Protein AF-A0A2X2C983-F1 (afdb_monomer)

Foldseek 3Di:
DVVVVVVVVVVVVVVVVVVVVVVCVLVPPDDPCPRPVNVVVVVVVVVVVVVVVVVDDDDPADADFPDAPDDPPDDDDPPDDGTDGDHPPWDWDWDWDAPVVCVPDDFFDWDFDADPPPPDGDGFGWTFHDWDDDDRTTTGTITGDDPDD

InterPro domains:
  IPR050739 Membrane Fusion Protein [PTHR30386] (8-123)
  IPR058633 Multidrug export protein EmrA/FarA, alpha-helical hairpin domain [PF25885] (6-55)

Nearest PDB structures (foldseek):
  3lnn-assembly1_A  TM=4.816E-01  e=7.772E-03  Cupriavidus metallidurans CH34
  4l8j-assembly1_A-2  TM=5.580E-01  e=1.087E+00  Bacteroides eggerthii DSM 20697
  4iur-assembly1_B  TM=5.983E-01  e=8.565E+00  Arabidopsis thaliana
  4lqq-assembly1_A  TM=1.801E-01  e=7.558E+00  Saccharomyces cerevisiae S288C

Structure (mmCIF, N/CA/C/O backbone):
data_AF-A0A2X2C983-F1
#
_entry.id   AF-A0A2X2C983-F1
#
loop_
_atom_site.group_PDB
_atom_site.id
_atom_site.type_symbol
_atom_site.label_atom_id
_atom_site.label_alt_id
_atom_site.label_comp_id
_atom_site.label_asym_id
_atom_site.label_entity_id
_atom_site.label_seq_id
_atom_site.pdbx_PDB_ins_code
_atom_site.Cartn_x
_atom_site.Cartn_y
_atom_site.Cartn_z
_atom_site.occupancy
_atom_site.B_iso_or_equiv
_atom_site.auth_seq_id
_atom_site.auth_comp_id
_atom_site.auth_asym_id
_atom_site.auth_atom_id
_atom_site.pdbx_PDB_model_num
ATOM 1 N N . MET A 1 1 ? -3.124 10.513 66.458 1.00 56.69 1 MET A N 1
ATOM 2 C CA . MET A 1 1 ? -2.983 9.960 65.084 1.00 56.69 1 MET A CA 1
ATOM 3 C C . MET A 1 1 ? -4.341 9.672 64.416 1.00 56.69 1 MET A C 1
ATOM 5 O O . MET A 1 1 ? -4.458 9.904 63.221 1.00 56.69 1 MET A O 1
ATOM 9 N N . GLN A 1 2 ? -5.378 9.251 65.160 1.00 57.56 2 GLN A N 1
ATOM 10 C CA . GLN A 1 2 ? -6.718 8.916 64.631 1.00 57.56 2 GLN A CA 1
ATOM 11 C C . GLN A 1 2 ? -7.537 10.109 64.082 1.00 57.56 2 GLN A C 1
ATOM 13 O O . GLN A 1 2 ? -8.299 9.946 63.136 1.00 57.56 2 GLN A O 1
ATOM 18 N N . GLU A 1 3 ? -7.333 11.327 64.587 1.00 64.19 3 GLU A N 1
ATOM 19 C CA . GLU A 1 3 ? -8.127 12.506 64.193 1.00 64.19 3 GLU A CA 1
ATOM 20 C C . GLU A 1 3 ? -7.872 12.982 62.748 1.00 64.19 3 GLU A C 1
ATOM 22 O O . GLU A 1 3 ? -8.771 13.488 62.086 1.00 64.19 3 GLU A O 1
ATOM 27 N N . LYS A 1 4 ? -6.673 12.729 62.196 1.00 72.62 4 LYS A N 1
ATOM 28 C CA . LYS A 1 4 ? -6.345 13.040 60.789 1.00 72.62 4 LYS A CA 1
ATOM 29 C C . LYS A 1 4 ? -6.915 12.028 59.785 1.00 72.62 4 LYS A C 1
ATOM 31 O O . LYS A 1 4 ? -6.928 12.312 58.589 1.00 72.62 4 LYS A O 1
ATOM 36 N N . LEU A 1 5 ? -7.370 10.856 60.236 1.00 82.38 5 LEU A N 1
ATOM 37 C CA . LEU A 1 5 ? -7.902 9.796 59.365 1.00 82.38 5 LEU A CA 1
ATOM 38 C C . LEU A 1 5 ? -9.364 10.041 58.981 1.00 82.38 5 LEU A C 1
ATOM 40 O O . LEU A 1 5 ? -9.749 9.793 57.843 1.00 82.38 5 LEU A O 1
ATOM 44 N N . LEU A 1 6 ? -10.157 10.589 59.900 1.00 84.00 6 LEU A N 1
ATOM 45 C CA . LEU A 1 6 ? -11.585 10.849 59.714 1.00 84.00 6 LEU A CA 1
ATOM 46 C C . LEU A 1 6 ? -11.899 11.854 58.579 1.00 84.00 6 LEU A C 1
ATOM 48 O O . LEU A 1 6 ? -12.738 11.534 57.735 1.00 84.00 6 LEU A O 1
ATOM 52 N N . PRO A 1 7 ? -11.223 13.018 58.462 1.00 90.44 7 PRO A N 1
ATOM 53 C CA . PRO A 1 7 ? -11.432 13.924 57.329 1.00 90.44 7 PRO A CA 1
ATOM 54 C C . PRO A 1 7 ? -10.923 13.338 56.006 1.00 90.44 7 PRO A C 1
ATOM 56 O O . PRO A 1 7 ? -11.531 13.574 54.967 1.00 90.44 7 PRO A O 1
ATOM 59 N N . ARG A 1 8 ? -9.858 12.522 56.030 1.00 85.94 8 ARG A N 1
ATOM 60 C CA . ARG A 1 8 ? -9.356 11.821 54.834 1.00 85.94 8 ARG A CA 1
ATOM 61 C C . ARG A 1 8 ? -10.350 10.778 54.326 1.00 85.94 8 ARG A C 1
ATOM 63 O O . ARG A 1 8 ? -10.582 10.706 53.126 1.00 85.94 8 ARG A O 1
ATOM 70 N N . ALA A 1 9 ? -10.958 10.012 55.230 1.00 88.50 9 ALA A N 1
ATOM 71 C CA . ALA A 1 9 ? -11.986 9.033 54.889 1.00 88.50 9 ALA A CA 1
ATOM 72 C C . ALA A 1 9 ? -13.250 9.702 54.319 1.00 88.50 9 ALA A C 1
ATOM 74 O O . ALA A 1 9 ? -13.818 9.207 53.350 1.00 88.50 9 ALA A O 1
ATOM 75 N N . LYS A 1 10 ? -13.654 10.857 54.869 1.00 92.25 10 LYS A N 1
ATOM 76 C CA . LYS A 1 10 ? -14.774 11.655 54.341 1.00 92.25 10 LYS A CA 1
ATOM 77 C C . LYS A 1 10 ? -14.482 12.219 52.950 1.00 92.25 10 LYS A C 1
ATOM 79 O O . LYS A 1 10 ? -15.281 12.019 52.047 1.00 92.25 10 LYS A O 1
ATOM 84 N N . ALA A 1 11 ? -13.312 12.829 52.754 1.00 91.12 11 ALA A N 1
ATOM 85 C CA . ALA A 1 11 ? -12.904 13.333 51.444 1.00 91.12 11 ALA A CA 1
ATOM 86 C C . ALA A 1 11 ? -12.831 12.211 50.391 1.00 91.12 11 ALA A C 1
ATOM 88 O O . ALA A 1 11 ? -13.253 12.402 49.256 1.00 91.12 11 ALA A O 1
ATOM 89 N N . ALA A 1 12 ? -12.350 11.022 50.770 1.00 90.81 12 ALA A N 1
ATOM 90 C CA . ALA A 1 12 ? -12.334 9.860 49.883 1.00 90.81 12 ALA A CA 1
ATOM 91 C C . ALA A 1 12 ? -13.750 9.386 49.503 1.00 90.81 12 ALA A C 1
ATOM 93 O O . ALA A 1 12 ? -13.982 9.029 48.349 1.00 90.81 12 ALA A O 1
ATOM 94 N N . LEU A 1 13 ? -14.700 9.412 50.446 1.00 92.69 13 LEU A N 1
ATOM 95 C CA . LEU A 1 13 ? -16.106 9.096 50.178 1.00 92.69 13 LEU A CA 1
ATOM 96 C C . LEU A 1 13 ? -16.729 10.099 49.199 1.00 92.69 13 LEU A C 1
ATOM 98 O O . LEU A 1 13 ? -17.422 9.686 48.272 1.00 92.69 13 LEU A O 1
ATOM 102 N N . ASP A 1 14 ? -16.489 11.395 49.397 1.00 94.31 14 ASP A N 1
ATOM 103 C CA . ASP A 1 14 ? -17.052 12.437 48.534 1.00 94.31 14 ASP A CA 1
ATOM 104 C C . ASP A 1 14 ? -16.494 12.331 47.111 1.00 94.31 14 ASP A C 1
ATOM 106 O O . ASP A 1 14 ? -17.264 12.325 46.155 1.00 94.31 14 ASP A O 1
ATOM 110 N N . VAL A 1 15 ? -15.186 12.095 46.953 1.00 93.12 15 VAL A N 1
ATOM 111 C CA . VAL A 1 15 ? -14.582 11.815 45.637 1.00 93.12 15 VAL A CA 1
ATOM 112 C C . VAL A 1 15 ? -15.218 10.587 44.978 1.00 93.12 15 VAL A C 1
ATOM 114 O O . VAL A 1 15 ? -15.537 10.629 43.791 1.00 93.12 15 VAL A O 1
ATOM 117 N N . ALA A 1 16 ? -15.448 9.505 45.730 1.00 91.56 16 ALA A N 1
ATOM 118 C CA . ALA A 1 16 ? -16.084 8.301 45.197 1.00 91.56 16 ALA A CA 1
ATOM 119 C C . ALA A 1 16 ? -17.546 8.543 44.769 1.00 91.56 16 ALA A C 1
ATOM 121 O O . ALA A 1 16 ? -17.991 7.992 43.761 1.00 91.56 16 ALA A O 1
ATOM 122 N N . LYS A 1 17 ? -18.289 9.390 45.493 1.00 94.12 17 LYS A N 1
ATOM 123 C CA . LYS A 1 17 ? -19.657 9.792 45.125 1.00 94.12 17 LYS A CA 1
ATOM 124 C C . LYS A 1 17 ? -19.683 10.653 43.869 1.00 94.12 17 LYS A C 1
ATOM 126 O O . LYS A 1 17 ? -20.496 10.390 42.988 1.00 94.12 17 LYS A O 1
ATOM 131 N N . GLU A 1 18 ? -18.789 11.631 43.757 1.00 90.19 18 GLU A N 1
ATOM 132 C CA . GLU A 1 18 ? -18.692 12.468 42.556 1.00 90.19 18 GLU A CA 1
ATOM 133 C C . GLU A 1 18 ? -18.308 11.636 41.326 1.00 90.19 18 GLU A C 1
ATOM 135 O O . GLU A 1 18 ? -18.904 11.784 40.260 1.00 90.19 18 GLU A O 1
ATOM 140 N N . GLN A 1 19 ? -17.387 10.679 41.481 1.00 87.12 19 GLN A N 1
ATOM 141 C CA . GLN A 1 19 ? -17.054 9.717 40.426 1.00 87.12 19 GLN A CA 1
ATOM 142 C C . GLN A 1 19 ? -18.252 8.842 40.036 1.00 87.12 19 GLN A C 1
ATOM 144 O O . GLN A 1 19 ? -18.485 8.611 38.849 1.00 87.12 19 GLN A O 1
ATOM 149 N N . TYR A 1 20 ? -19.033 8.368 41.012 1.00 85.50 20 TYR A N 1
ATOM 150 C CA . TYR A 1 20 ? -20.251 7.602 40.748 1.00 85.50 20 TYR A CA 1
ATOM 151 C C . TYR A 1 20 ? -21.284 8.432 39.976 1.00 85.50 20 TYR A C 1
ATOM 153 O O . TYR A 1 20 ? -21.799 7.966 38.961 1.00 85.50 20 TYR A O 1
ATOM 161 N N . ASN A 1 21 ? -21.540 9.670 40.406 1.00 86.50 21 ASN A N 1
ATOM 162 C CA . ASN A 1 21 ? -22.481 10.578 39.749 1.00 86.50 21 ASN A CA 1
ATOM 163 C C . ASN A 1 21 ? -22.043 10.906 38.315 1.00 86.50 21 ASN A C 1
ATOM 165 O O . ASN A 1 21 ? -22.862 10.858 37.396 1.00 86.50 21 ASN A O 1
ATOM 169 N N . ALA A 1 22 ? -20.749 11.162 38.106 1.00 82.25 22 ALA A N 1
ATOM 170 C CA . ALA A 1 22 ? -20.180 11.389 36.781 1.00 82.25 22 ALA A CA 1
ATOM 171 C C . ALA A 1 22 ? -20.341 10.160 35.866 1.00 82.25 22 ALA A C 1
ATOM 173 O O . ALA A 1 22 ? -20.785 10.294 34.727 1.00 82.25 22 ALA A O 1
ATOM 174 N N . ASN A 1 23 ? -20.053 8.953 36.367 1.00 79.19 23 ASN A N 1
ATOM 175 C CA . ASN A 1 23 ? -20.207 7.713 35.600 1.00 79.19 23 ASN A CA 1
ATOM 176 C C . ASN A 1 23 ? -21.676 7.409 35.264 1.00 79.19 23 ASN A C 1
ATOM 178 O O . ASN A 1 23 ? -21.978 6.990 34.146 1.00 79.19 23 ASN A O 1
ATOM 182 N N . GLN A 1 24 ? -22.593 7.652 36.204 1.00 80.69 24 GLN A N 1
ATOM 183 C CA . GLN A 1 24 ? -24.035 7.504 35.983 1.00 80.69 24 GLN A CA 1
ATOM 184 C C . GLN A 1 24 ? -24.548 8.484 34.924 1.00 80.69 24 GLN A C 1
ATOM 186 O O . GLN A 1 24 ? -25.307 8.085 34.042 1.00 80.69 24 GLN A O 1
ATOM 191 N N . ALA A 1 25 ? -24.095 9.742 34.960 1.00 77.44 25 ALA A N 1
ATOM 192 C CA . ALA A 1 25 ? -24.477 10.747 33.972 1.00 77.44 25 ALA A CA 1
ATOM 193 C C . ALA A 1 25 ? -24.079 10.325 32.549 1.00 77.44 25 ALA A C 1
ATOM 195 O O . ALA A 1 25 ? -24.892 10.449 31.636 1.00 77.44 25 ALA A O 1
ATOM 196 N N . ILE A 1 26 ? -22.880 9.756 32.376 1.00 73.94 26 ILE A N 1
ATOM 197 C CA . ILE A 1 26 ? -22.395 9.253 31.081 1.00 73.94 26 ILE A CA 1
ATOM 198 C C . ILE A 1 26 ? -23.287 8.111 30.556 1.00 73.94 26 ILE A C 1
ATOM 200 O O . ILE A 1 26 ? -23.680 8.140 29.392 1.00 73.94 26 ILE A O 1
ATOM 204 N N . ILE A 1 27 ? -23.654 7.149 31.415 1.00 74.81 27 ILE A N 1
ATOM 205 C CA . ILE A 1 27 ? -24.432 5.952 31.035 1.00 74.81 27 ILE A CA 1
ATOM 206 C C . ILE A 1 27 ? -25.913 6.266 30.762 1.00 74.81 27 ILE A C 1
ATOM 208 O O . ILE A 1 27 ? -26.503 5.684 29.856 1.00 74.81 27 ILE A O 1
ATOM 212 N N . LEU A 1 28 ? -26.536 7.146 31.552 1.00 72.25 28 LEU A N 1
ATOM 213 C CA . LEU A 1 28 ? -27.992 7.355 31.526 1.00 72.25 28 LEU A CA 1
ATOM 214 C C . LEU A 1 28 ? -28.460 8.318 30.430 1.00 72.25 28 LEU A C 1
ATOM 216 O O . LEU A 1 28 ? -29.587 8.196 29.955 1.00 72.25 28 LEU A O 1
ATOM 220 N N . THR A 1 29 ? -27.628 9.286 30.038 1.00 71.69 29 THR A N 1
ATOM 221 C CA . THR A 1 29 ? -28.017 10.310 29.048 1.00 71.69 29 THR A CA 1
ATOM 222 C C . THR A 1 29 ? -27.654 9.948 27.615 1.00 71.69 29 THR A C 1
ATOM 224 O O . THR A 1 29 ? -28.186 10.546 26.681 1.00 71.69 29 THR A O 1
ATOM 227 N N . THR A 1 30 ? -26.785 8.956 27.426 1.00 71.19 30 THR A N 1
ATOM 228 C CA . THR A 1 30 ? -26.212 8.632 26.1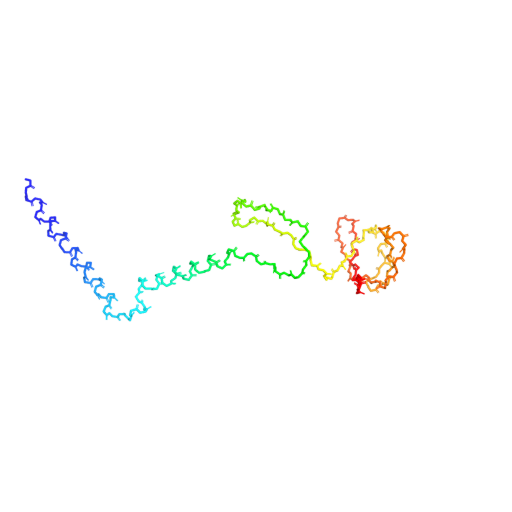22 1.00 71.19 30 THR A CA 1
ATOM 229 C C . THR A 1 30 ? -26.652 7.230 25.696 1.00 71.19 30 THR A C 1
ATOM 231 O O . THR A 1 30 ? -26.539 6.290 26.483 1.00 71.19 30 THR A O 1
ATOM 234 N N . PRO A 1 31 ? -27.134 7.027 24.457 1.00 79.94 31 PRO A N 1
ATOM 235 C CA . PRO A 1 31 ? -27.374 5.685 23.939 1.00 79.94 31 PRO A CA 1
ATOM 236 C C . PRO A 1 31 ? -26.106 4.830 24.049 1.00 79.94 31 PRO A C 1
ATOM 238 O O . PRO A 1 31 ? -25.012 5.319 23.774 1.00 79.94 31 PRO A O 1
ATOM 241 N N . ILE A 1 32 ? -26.243 3.537 24.363 1.00 76.19 32 ILE A N 1
ATOM 242 C CA . ILE A 1 32 ? -25.110 2.604 24.553 1.00 76.19 32 ILE A CA 1
ATOM 243 C C . ILE A 1 32 ? -24.105 2.668 23.385 1.00 76.19 32 ILE A C 1
ATOM 245 O O . ILE A 1 32 ? -22.899 2.596 23.596 1.00 76.19 32 ILE A O 1
ATOM 249 N N . ALA A 1 33 ? -24.583 2.868 22.153 1.00 76.88 33 ALA A N 1
ATOM 250 C CA . ALA A 1 33 ? -23.744 2.981 20.957 1.00 76.88 33 ALA A CA 1
ATOM 251 C C . ALA A 1 33 ? -22.839 4.232 20.914 1.00 76.88 33 ALA A C 1
ATOM 253 O O . ALA A 1 33 ? -21.841 4.236 20.199 1.00 76.88 33 ALA A O 1
ATOM 254 N N . GLN A 1 34 ? -23.188 5.292 21.643 1.00 79.31 34 GLN A N 1
ATOM 255 C CA . GLN A 1 34 ? -22.454 6.561 21.709 1.00 79.31 34 GLN A CA 1
ATOM 256 C C . GLN A 1 34 ? -21.629 6.694 23.001 1.00 79.31 34 GLN A C 1
ATOM 258 O O . GLN A 1 34 ? -20.895 7.666 23.167 1.00 79.31 34 GLN A O 1
ATOM 263 N N . GLN A 1 35 ? -21.710 5.704 23.895 1.00 83.88 35 GLN A N 1
ATOM 264 C CA . GLN A 1 35 ? -20.882 5.622 25.090 1.00 83.88 35 GLN A CA 1
ATOM 265 C C . GLN A 1 35 ? -19.391 5.630 24.690 1.00 83.88 35 GLN A C 1
ATOM 267 O O . GLN A 1 35 ? -18.983 4.825 23.843 1.00 83.88 35 GLN A O 1
ATOM 272 N N . PRO A 1 36 ? -18.540 6.461 25.324 1.00 84.00 36 PRO A N 1
ATOM 273 C CA . PRO A 1 36 ? -17.120 6.549 24.982 1.00 84.00 36 PRO A CA 1
ATOM 274 C C . PRO A 1 36 ? -16.386 5.203 25.025 1.00 84.00 36 PRO A C 1
ATOM 276 O O . PRO A 1 36 ? -15.595 4.911 24.133 1.00 84.00 36 PRO A O 1
ATOM 279 N N . SER A 1 37 ? -16.687 4.351 26.011 1.00 83.19 37 SER A N 1
ATOM 280 C CA . SER A 1 37 ? -16.074 3.022 26.141 1.00 83.19 37 SER A CA 1
ATOM 281 C C . SER A 1 37 ? -16.456 2.074 25.000 1.00 83.19 37 SER A C 1
ATOM 283 O O . SER A 1 37 ? -15.621 1.300 24.538 1.00 83.19 37 SER A O 1
ATOM 285 N N . VAL A 1 38 ? -17.693 2.155 24.501 1.00 85.81 38 VAL A N 1
ATOM 286 C CA . VAL A 1 38 ? -18.166 1.335 23.376 1.00 85.81 38 VAL A CA 1
ATOM 287 C C . VAL A 1 38 ? -17.538 1.810 22.070 1.00 85.81 38 VAL A C 1
ATOM 289 O O . VAL A 1 38 ? -17.083 0.988 21.278 1.00 85.81 38 VAL A O 1
ATOM 292 N N . LEU A 1 39 ? -17.442 3.125 21.858 1.00 87.81 39 LEU A N 1
ATOM 293 C CA . LEU A 1 39 ? -16.762 3.696 20.691 1.00 87.81 39 LEU A CA 1
ATOM 294 C C . LEU A 1 39 ? -15.264 3.359 20.675 1.00 87.81 39 LEU A C 1
ATOM 296 O O . LEU A 1 39 ? -14.717 3.046 19.613 1.00 87.81 39 LEU A O 1
ATOM 300 N N . GLN A 1 40 ? -14.610 3.382 21.840 1.00 88.88 40 GLN A N 1
ATOM 301 C CA . GLN A 1 40 ? -13.219 2.951 21.994 1.00 88.88 40 GLN A CA 1
ATOM 302 C C . GLN A 1 40 ? -13.063 1.469 21.645 1.00 88.88 40 GLN A C 1
ATOM 304 O O . GLN A 1 40 ? -12.298 1.148 20.737 1.00 88.88 40 GLN A O 1
ATOM 309 N N . ALA A 1 41 ? -13.860 0.587 22.255 1.00 88.06 41 ALA A N 1
ATOM 310 C CA . ALA A 1 41 ? -13.825 -0.846 21.964 1.00 88.06 41 ALA A CA 1
ATOM 311 C C . ALA A 1 41 ? -14.122 -1.148 20.481 1.00 88.06 41 ALA A C 1
ATOM 313 O O . ALA A 1 41 ? -13.439 -1.953 19.849 1.00 88.06 41 ALA A O 1
ATOM 314 N N . ALA A 1 42 ? -15.094 -0.458 19.874 1.00 89.88 42 ALA A N 1
ATOM 315 C CA . ALA A 1 42 ? -15.396 -0.594 18.449 1.00 89.88 42 ALA A CA 1
ATOM 316 C C . ALA A 1 42 ? -14.219 -0.151 17.561 1.00 89.88 42 ALA A C 1
ATOM 318 O O . ALA A 1 42 ? -13.922 -0.783 16.541 1.00 89.88 42 ALA A O 1
ATOM 319 N N . THR A 1 43 ? -13.525 0.919 17.955 1.00 92.06 43 THR A N 1
ATOM 320 C CA . THR A 1 43 ? -12.326 1.409 17.263 1.00 92.06 43 THR A CA 1
ATOM 321 C C . THR A 1 43 ? -11.172 0.417 17.386 1.00 92.06 43 THR A C 1
ATOM 323 O O . THR A 1 43 ? -10.499 0.141 16.393 1.00 92.06 43 THR A O 1
ATOM 326 N N . GLU A 1 44 ? -10.971 -0.178 18.560 1.00 93.75 44 GLU A N 1
ATOM 327 C CA . GLU A 1 44 ? -9.961 -1.215 18.794 1.00 93.75 44 GLU A CA 1
ATOM 328 C C . GLU A 1 44 ? -10.205 -2.452 17.929 1.00 93.75 44 GLU A C 1
ATOM 330 O O . GLU A 1 44 ? -9.286 -2.915 17.250 1.00 93.75 44 GLU A O 1
ATOM 335 N N . VAL A 1 45 ? -11.451 -2.932 17.858 1.00 94.00 45 VAL A N 1
ATOM 336 C CA . VAL A 1 45 ? -11.826 -4.055 16.985 1.00 94.00 45 VAL A CA 1
ATOM 337 C C . VAL A 1 45 ? -11.566 -3.717 15.516 1.00 94.00 45 VAL A C 1
ATOM 339 O O . VAL A 1 45 ? -10.977 -4.521 14.788 1.00 94.00 45 VAL A O 1
ATOM 342 N N . ARG A 1 46 ? -11.941 -2.512 15.064 1.00 93.25 46 ARG A N 1
ATOM 343 C CA . ARG A 1 46 ? -11.669 -2.057 13.691 1.00 93.25 46 ARG A CA 1
ATOM 344 C C . ARG A 1 46 ? -10.166 -1.986 13.405 1.00 93.25 46 ARG A C 1
ATOM 346 O O . ARG A 1 46 ? -9.732 -2.395 12.327 1.00 93.25 46 ARG A O 1
ATOM 353 N N . ASN A 1 47 ? -9.370 -1.506 14.355 1.00 93.25 47 ASN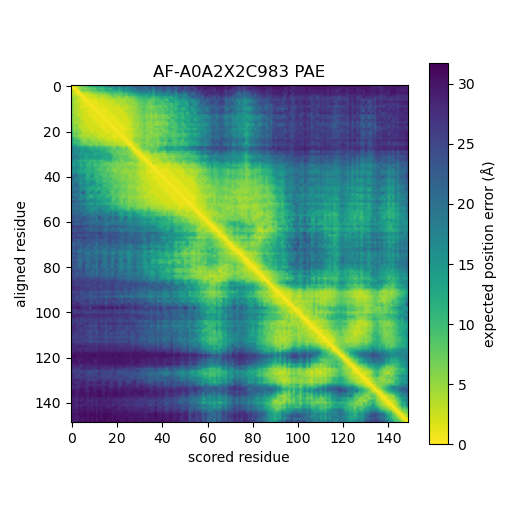 A N 1
ATOM 354 C CA . ASN A 1 47 ? -7.918 -1.425 14.220 1.00 93.25 47 ASN A CA 1
ATOM 355 C C . ASN A 1 47 ? -7.273 -2.814 14.170 1.00 93.25 47 ASN A C 1
ATOM 357 O O . ASN A 1 47 ? -6.421 -3.053 13.313 1.00 93.25 47 ASN A O 1
ATOM 361 N N . ALA A 1 48 ? -7.712 -3.744 15.022 1.00 91.75 48 ALA A N 1
ATOM 362 C CA . ALA A 1 48 ? -7.264 -5.134 15.000 1.00 91.75 48 ALA A CA 1
ATOM 363 C C . ALA A 1 48 ? -7.619 -5.818 13.670 1.00 91.75 48 ALA A C 1
ATOM 365 O O . ALA A 1 48 ? -6.787 -6.508 13.079 1.00 91.75 48 ALA A O 1
ATOM 366 N N . TRP A 1 49 ? -8.818 -5.559 13.142 1.00 93.81 49 TRP A N 1
ATOM 367 C CA . TRP A 1 49 ? -9.228 -6.050 11.828 1.00 93.81 49 TRP A CA 1
ATOM 368 C C . TRP A 1 49 ? -8.352 -5.484 10.700 1.00 93.81 49 TRP A C 1
ATOM 370 O O . TRP A 1 49 ? -7.877 -6.241 9.854 1.00 93.81 49 TRP A O 1
ATOM 380 N N . LEU A 1 50 ? -8.059 -4.179 10.706 1.00 92.75 50 LEU A N 1
ATOM 381 C CA . LEU A 1 50 ? -7.147 -3.560 9.733 1.00 92.75 50 LEU A CA 1
ATOM 382 C C . LEU A 1 50 ? -5.723 -4.120 9.837 1.00 92.75 50 LEU A C 1
ATOM 384 O O . LEU A 1 50 ? -5.078 -4.346 8.813 1.00 92.75 50 LEU A O 1
ATOM 388 N N . ALA A 1 51 ? -5.230 -4.361 11.054 1.00 88.94 51 ALA A N 1
ATOM 389 C CA . ALA A 1 51 ? -3.930 -4.985 11.278 1.00 88.94 51 ALA A CA 1
ATOM 390 C C . ALA A 1 51 ? -3.887 -6.402 10.691 1.00 88.94 51 ALA A C 1
ATOM 392 O O . ALA A 1 51 ? -2.930 -6.737 9.994 1.00 88.94 51 ALA A O 1
ATOM 393 N N . LEU A 1 52 ? -4.954 -7.189 10.879 1.00 89.56 52 LEU A N 1
ATOM 394 C CA . LEU A 1 52 ? -5.091 -8.512 10.273 1.00 89.56 52 LEU A CA 1
ATOM 395 C C . LEU A 1 52 ? -5.091 -8.436 8.741 1.00 89.56 52 LEU A C 1
ATOM 397 O O . LEU A 1 52 ? -4.375 -9.202 8.100 1.00 89.56 52 LEU A O 1
A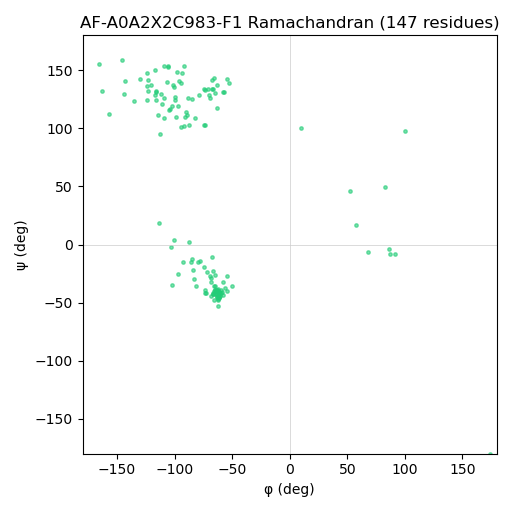TOM 401 N N . GLN A 1 53 ? -5.825 -7.497 8.136 1.00 88.31 53 GLN A N 1
ATOM 402 C CA . GLN A 1 53 ? -5.821 -7.333 6.674 1.00 88.31 53 GLN A CA 1
ATOM 403 C C . GLN A 1 53 ? -4.431 -6.964 6.137 1.00 88.31 53 GLN A C 1
ATOM 405 O O . GLN A 1 53 ? -4.004 -7.495 5.114 1.00 88.31 53 GLN A O 1
ATOM 410 N N . ARG A 1 54 ? -3.677 -6.126 6.862 1.00 86.38 54 ARG A N 1
ATOM 411 C CA . ARG A 1 54 ? -2.305 -5.721 6.502 1.00 86.38 54 ARG A CA 1
ATOM 412 C C . ARG A 1 54 ? -1.271 -6.851 6.587 1.00 86.38 54 ARG A C 1
ATOM 414 O O . ARG A 1 54 ? -0.162 -6.672 6.092 1.00 86.38 54 ARG A O 1
ATOM 421 N N . THR A 1 55 ? -1.609 -8.010 7.162 1.00 85.75 55 THR A N 1
ATOM 422 C CA . THR A 1 55 ? -0.731 -9.198 7.133 1.00 85.75 55 THR A CA 1
ATOM 423 C C . THR A 1 55 ? -0.651 -9.840 5.747 1.00 85.75 55 THR A C 1
ATOM 425 O O . THR A 1 55 ? 0.334 -10.508 5.428 1.00 85.75 55 THR A O 1
ATOM 428 N N . LYS A 1 56 ? -1.665 -9.625 4.899 1.00 84.00 56 LYS A N 1
ATOM 429 C CA . LYS A 1 56 ? -1.707 -10.141 3.531 1.00 84.00 56 LYS A CA 1
ATOM 430 C C . LYS A 1 56 ? -1.113 -9.106 2.583 1.00 84.00 56 LYS A C 1
ATOM 432 O O . LYS A 1 56 ? -1.761 -8.131 2.218 1.00 84.00 56 LYS A O 1
ATOM 437 N N . ILE A 1 57 ? 0.131 -9.330 2.179 1.00 81.38 57 ILE A N 1
ATOM 438 C CA . ILE A 1 57 ? 0.836 -8.448 1.246 1.00 81.38 57 ILE A CA 1
ATOM 439 C C . ILE A 1 57 ? 0.520 -8.900 -0.180 1.00 81.38 57 ILE A C 1
ATOM 441 O O . ILE A 1 57 ? 1.041 -9.910 -0.649 1.00 81.38 57 ILE A O 1
ATOM 445 N N . LEU A 1 58 ? -0.366 -8.158 -0.846 1.00 83.06 58 LEU A N 1
ATOM 446 C CA . LEU A 1 58 ? -0.762 -8.393 -2.235 1.00 83.06 58 LEU A CA 1
ATOM 447 C C . LEU A 1 58 ? 0.116 -7.588 -3.200 1.00 83.06 58 LEU A C 1
ATOM 449 O O . LEU A 1 58 ? 0.640 -6.529 -2.848 1.00 83.06 58 LEU A O 1
ATOM 453 N N . SER A 1 59 ? 0.257 -8.084 -4.431 1.00 81.25 59 SER A N 1
ATOM 454 C CA . SER A 1 59 ? 0.903 -7.318 -5.498 1.00 81.25 59 SER A CA 1
ATOM 455 C C . SER A 1 59 ? -0.003 -6.160 -5.941 1.00 81.25 59 SER A C 1
ATOM 457 O O . SER A 1 59 ? -1.188 -6.399 -6.177 1.00 81.25 59 SER A O 1
ATOM 459 N N . PRO A 1 60 ? 0.520 -4.928 -6.092 1.00 78.06 60 PRO A N 1
ATOM 460 C CA . PRO A 1 60 ? -0.268 -3.787 -6.561 1.00 78.06 60 PRO A CA 1
ATOM 461 C C . PRO A 1 60 ? -0.566 -3.830 -8.067 1.00 78.06 60 PRO A C 1
ATOM 463 O O . PRO A 1 60 ? -1.469 -3.136 -8.524 1.00 78.06 60 PRO A O 1
ATOM 466 N N . ALA A 1 61 ? 0.196 -4.606 -8.841 1.00 76.06 61 ALA A N 1
ATOM 467 C CA . ALA A 1 61 ? 0.045 -4.719 -10.287 1.00 76.06 61 ALA A CA 1
ATOM 468 C C . ALA A 1 61 ? 0.367 -6.136 -10.773 1.00 76.06 61 ALA A C 1
ATOM 470 O O . ALA A 1 61 ? 1.089 -6.893 -10.113 1.00 76.06 61 ALA A O 1
ATOM 471 N N . GLU A 1 62 ? -0.149 -6.476 -11.951 1.00 72.25 62 GLU A N 1
ATOM 472 C CA . GLU A 1 62 ? 0.243 -7.678 -12.681 1.00 72.25 62 GLU A CA 1
ATOM 473 C C . GLU A 1 62 ? 1.675 -7.520 -13.205 1.00 72.25 62 GLU A C 1
ATOM 475 O O . G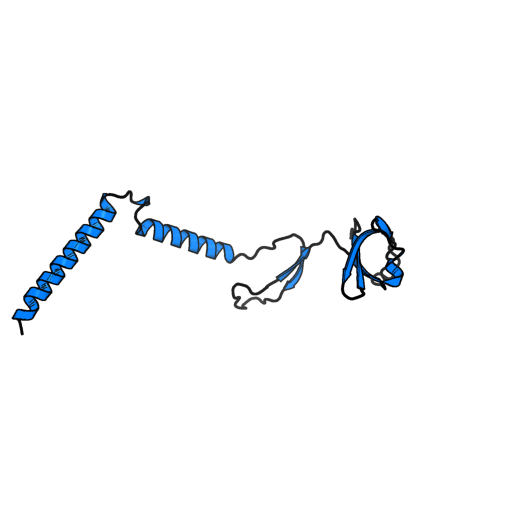LU A 1 62 ? 2.035 -6.515 -13.823 1.00 72.25 62 GLU A O 1
ATOM 480 N N . GLY A 1 63 ? 2.523 -8.506 -12.933 1.00 73.06 63 GLY A N 1
ATOM 481 C CA . GLY A 1 63 ? 3.931 -8.427 -13.286 1.00 73.06 63 GLY A CA 1
ATOM 482 C C . GLY A 1 63 ? 4.738 -9.600 -12.758 1.00 73.06 63 GLY A C 1
ATOM 483 O O . GLY A 1 63 ? 4.221 -10.492 -12.083 1.00 73.06 63 GLY A O 1
ATOM 484 N N . TYR A 1 64 ? 6.032 -9.578 -13.052 1.00 74.44 64 TYR A N 1
ATOM 485 C CA . TYR A 1 64 ? 6.975 -10.569 -12.549 1.00 74.44 64 TYR A CA 1
ATOM 486 C C . TYR A 1 64 ? 7.657 -10.065 -11.281 1.00 74.44 64 TYR A C 1
ATOM 488 O O . TYR A 1 64 ? 8.062 -8.903 -11.184 1.00 74.44 64 TYR A O 1
ATOM 496 N N . VAL A 1 65 ? 7.831 -10.954 -10.302 1.00 74.19 65 VAL A N 1
ATOM 497 C CA . VAL A 1 65 ? 8.638 -10.661 -9.114 1.00 74.19 65 VAL A CA 1
ATOM 498 C C . VAL A 1 65 ? 10.109 -10.710 -9.524 1.00 74.19 65 VAL A C 1
ATOM 500 O O . VAL A 1 65 ? 10.674 -11.785 -9.702 1.00 74.19 65 VAL A O 1
ATOM 503 N N . SER A 1 66 ? 10.731 -9.542 -9.687 1.00 70.88 66 SER A N 1
ATOM 504 C CA . SER A 1 66 ? 12.139 -9.436 -10.088 1.00 70.88 66 SER A CA 1
ATOM 505 C C . SER A 1 66 ? 13.080 -9.803 -8.944 1.00 70.88 66 SER A C 1
ATOM 507 O O . SER A 1 66 ? 14.084 -10.485 -9.147 1.00 70.88 66 SER A O 1
ATOM 509 N N . ARG A 1 67 ? 12.764 -9.349 -7.725 1.00 66.69 67 ARG A N 1
ATOM 510 C CA . ARG A 1 67 ?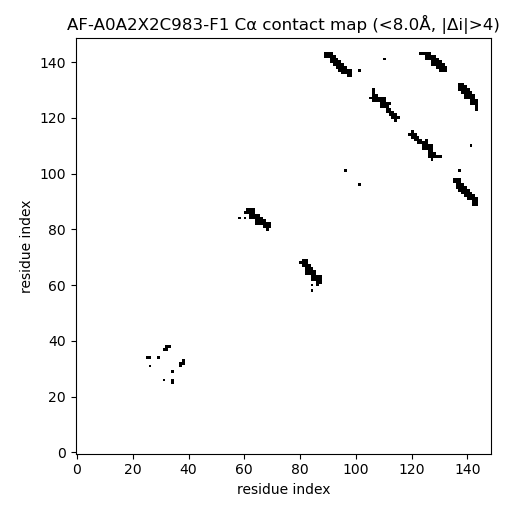 13.559 -9.615 -6.521 1.00 66.69 67 ARG A CA 1
ATOM 511 C C . ARG A 1 67 ? 12.647 -9.794 -5.320 1.00 66.69 67 ARG A C 1
ATOM 513 O O . ARG A 1 67 ? 11.799 -8.944 -5.056 1.00 66.69 67 ARG A O 1
ATOM 520 N N . ARG A 1 68 ? 12.861 -10.883 -4.580 1.00 75.88 68 ARG A N 1
ATOM 521 C CA . ARG A 1 68 ? 12.255 -11.130 -3.270 1.00 75.88 68 ARG A CA 1
ATOM 522 C C . ARG A 1 68 ? 13.351 -11.012 -2.217 1.00 75.88 68 ARG A C 1
ATOM 524 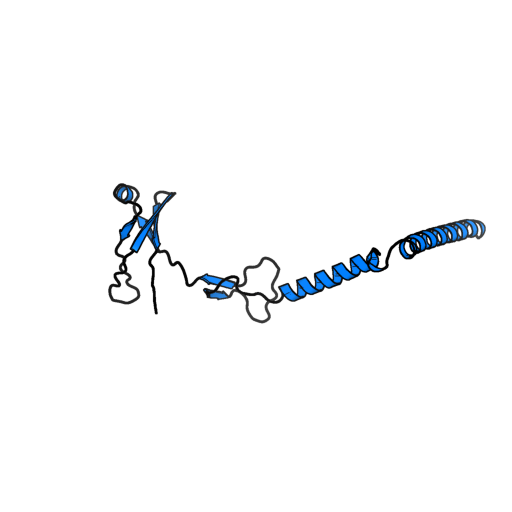O O . ARG A 1 68 ? 14.211 -11.881 -2.134 1.00 75.88 68 ARG A O 1
ATOM 531 N N . SER A 1 69 ? 13.311 -9.946 -1.427 1.00 71.69 69 SER A N 1
ATOM 532 C CA . SER A 1 69 ? 14.330 -9.653 -0.407 1.00 71.69 69 SER A CA 1
ATOM 533 C C . SER A 1 69 ? 14.045 -10.316 0.943 1.00 71.69 69 SER A C 1
ATOM 535 O O . SER A 1 69 ? 14.782 -10.105 1.900 1.00 71.69 69 SER A O 1
ATOM 537 N N . VAL A 1 70 ? 12.967 -11.099 1.039 1.00 72.81 70 VAL A N 1
ATOM 538 C CA . VAL A 1 70 ? 12.514 -11.735 2.280 1.00 72.81 70 VAL A CA 1
ATOM 539 C C . VAL A 1 70 ? 12.500 -13.246 2.115 1.00 72.81 70 VAL A C 1
ATOM 541 O O . VAL A 1 70 ? 12.049 -13.775 1.095 1.00 72.81 70 VAL A O 1
ATOM 544 N N . GLN A 1 71 ? 12.973 -13.936 3.146 1.00 74.69 71 GLN A N 1
ATOM 545 C CA . GLN A 1 71 ? 12.922 -15.385 3.254 1.00 74.69 71 GLN A CA 1
ATOM 546 C C . GLN A 1 71 ? 11.851 -15.798 4.267 1.00 74.69 71 GLN A C 1
ATOM 548 O O . GLN A 1 71 ? 11.518 -15.043 5.181 1.00 74.69 71 GLN A O 1
ATOM 553 N N . VAL A 1 72 ? 11.290 -16.994 4.097 1.00 77.62 72 VAL A N 1
ATOM 554 C CA . VAL A 1 72 ? 10.321 -17.550 5.051 1.00 77.62 72 VAL A CA 1
ATOM 555 C C . VAL A 1 72 ? 10.970 -17.617 6.436 1.00 77.62 72 VAL A C 1
ATOM 557 O O . VAL A 1 72 ? 12.098 -18.085 6.562 1.00 77.62 72 VAL A O 1
ATOM 560 N N . GLY A 1 73 ? 10.276 -17.115 7.459 1.00 79.62 73 GLY A N 1
ATOM 561 C CA . GLY A 1 73 ? 10.788 -17.031 8.832 1.00 79.62 73 GLY A CA 1
ATOM 562 C C . GLY A 1 73 ? 11.507 -15.723 9.181 1.00 79.62 73 GLY A C 1
ATOM 563 O O . GLY A 1 73 ? 11.788 -15.486 10.352 1.00 79.62 73 GLY A O 1
ATOM 564 N N . ALA A 1 74 ? 11.763 -14.838 8.213 1.00 76.81 74 ALA A N 1
ATOM 565 C CA . ALA A 1 74 ? 12.318 -13.521 8.503 1.00 76.81 74 ALA A CA 1
ATOM 566 C C . ALA A 1 74 ? 11.259 -12.595 9.127 1.00 76.81 74 ALA A C 1
ATOM 568 O O . ALA A 1 74 ? 10.144 -12.471 8.616 1.00 76.81 74 ALA A O 1
ATOM 569 N N . GLN A 1 75 ? 11.622 -11.901 10.210 1.00 78.94 75 GLN A N 1
ATOM 570 C CA . GLN A 1 75 ? 10.797 -10.828 10.760 1.00 78.94 75 GLN A CA 1
ATOM 571 C C . GLN A 1 75 ? 10.882 -9.584 9.876 1.00 78.94 75 GLN A C 1
ATOM 573 O O . GLN A 1 75 ? 11.963 -9.148 9.472 1.00 78.94 75 GLN A O 1
ATOM 578 N N . VAL A 1 76 ? 9.723 -8.994 9.597 1.00 78.81 76 VAL A N 1
ATOM 579 C CA . VAL A 1 76 ? 9.595 -7.853 8.698 1.00 78.81 76 VAL A CA 1
ATOM 580 C C . VAL A 1 76 ? 9.066 -6.648 9.465 1.00 78.81 76 VAL A C 1
ATOM 582 O O . VAL A 1 76 ? 8.047 -6.741 10.142 1.00 78.81 76 VAL A O 1
ATOM 585 N N . ALA A 1 77 ? 9.750 -5.510 9.342 1.00 79.75 77 ALA A N 1
ATOM 586 C CA . ALA A 1 77 ? 9.304 -4.241 9.907 1.00 79.75 77 ALA A CA 1
ATOM 587 C C . ALA A 1 77 ? 8.506 -3.427 8.869 1.00 79.75 77 ALA A C 1
ATOM 589 O O . ALA A 1 77 ? 8.837 -3.486 7.676 1.00 79.75 77 ALA A O 1
ATOM 590 N N . PRO A 1 78 ? 7.505 -2.632 9.294 1.00 76.25 78 PRO A N 1
ATOM 591 C CA . PRO A 1 78 ? 6.814 -1.695 8.414 1.00 76.25 78 PRO A CA 1
ATOM 592 C C . PRO A 1 78 ? 7.801 -0.780 7.677 1.00 76.25 78 PRO A C 1
ATOM 594 O O . PRO A 1 78 ? 8.778 -0.312 8.256 1.00 76.25 78 PRO A O 1
ATOM 597 N N . GLY A 1 79 ? 7.550 -0.534 6.391 1.00 76.75 79 GLY A N 1
ATOM 598 C CA . GLY A 1 79 ? 8.375 0.351 5.559 1.00 76.75 79 GLY A CA 1
ATOM 599 C C . GLY A 1 79 ? 9.583 -0.308 4.885 1.00 76.75 79 GLY A C 1
ATOM 600 O O . GLY A 1 79 ? 10.194 0.317 4.022 1.00 76.75 79 GLY A O 1
ATOM 601 N N . LYS A 1 80 ? 9.920 -1.568 5.198 1.00 76.31 80 LYS A N 1
ATOM 602 C CA . LYS A 1 80 ? 10.949 -2.293 4.437 1.00 76.31 80 LYS A CA 1
ATOM 603 C C . LYS A 1 80 ? 10.377 -2.814 3.109 1.00 76.31 80 LYS A C 1
ATOM 605 O O . LYS A 1 80 ? 9.353 -3.497 3.126 1.00 76.31 80 LYS A O 1
ATOM 610 N N . PRO A 1 81 ? 11.027 -2.550 1.960 1.00 75.81 81 PRO A N 1
ATOM 611 C CA . PRO A 1 81 ? 10.614 -3.128 0.687 1.00 75.81 81 PRO A CA 1
ATOM 612 C C . PRO A 1 81 ? 10.892 -4.636 0.683 1.00 75.81 81 PRO A C 1
ATOM 614 O O . PRO A 1 81 ? 12.012 -5.070 0.950 1.00 75.81 81 PRO A O 1
ATOM 617 N N . LEU A 1 82 ? 9.868 -5.440 0.389 1.00 79.81 82 LEU A N 1
ATOM 618 C CA . LEU A 1 82 ? 9.956 -6.908 0.460 1.00 79.81 82 LEU A CA 1
ATOM 619 C C . LEU A 1 82 ? 10.104 -7.564 -0.905 1.00 79.81 82 LEU A C 1
ATOM 621 O O . LEU A 1 82 ? 10.764 -8.596 -1.044 1.00 79.81 82 LEU A O 1
ATOM 625 N N . MET A 1 83 ? 9.452 -6.977 -1.903 1.00 77.69 83 MET A N 1
ATOM 626 C CA . MET A 1 83 ? 9.379 -7.491 -3.259 1.00 77.69 83 MET A CA 1
ATOM 627 C C . MET A 1 83 ? 9.420 -6.325 -4.238 1.00 77.69 83 MET A C 1
ATOM 629 O O . MET A 1 83 ? 8.797 -5.291 -4.002 1.00 77.69 83 MET A O 1
ATOM 633 N N . ALA A 1 84 ? 10.138 -6.514 -5.338 1.00 77.50 84 ALA A N 1
ATOM 634 C CA . ALA A 1 84 ? 10.067 -5.644 -6.500 1.00 77.50 84 ALA A CA 1
ATOM 635 C C . ALA A 1 84 ? 9.252 -6.354 -7.583 1.00 77.50 84 ALA A C 1
ATOM 637 O O . ALA A 1 84 ? 9.652 -7.422 -8.057 1.00 77.50 84 ALA A O 1
ATOM 638 N N . VAL A 1 85 ? 8.112 -5.769 -7.948 1.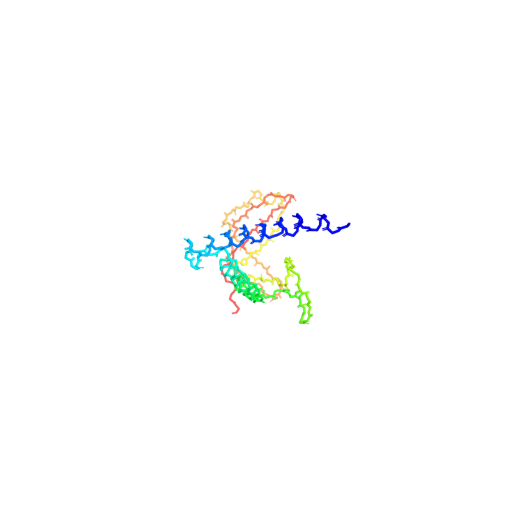00 76.38 85 VAL A N 1
ATOM 639 C CA . VAL A 1 85 ? 7.252 -6.254 -9.033 1.00 76.38 85 VAL A CA 1
ATOM 640 C C . VAL A 1 85 ? 7.534 -5.404 -10.263 1.00 76.38 85 VAL A C 1
ATOM 642 O O . VAL A 1 85 ? 7.448 -4.179 -10.198 1.00 76.38 85 VAL A O 1
ATOM 645 N N . VAL A 1 86 ? 7.896 -6.053 -11.365 1.00 76.19 86 VAL A N 1
ATOM 646 C CA . VAL A 1 86 ? 8.132 -5.398 -12.653 1.00 76.19 86 VAL A CA 1
ATOM 647 C C . VAL A 1 86 ? 6.909 -5.641 -13.538 1.00 76.19 86 VAL A C 1
ATOM 649 O O . VAL A 1 86 ? 6.595 -6.807 -13.803 1.00 76.19 86 VAL A O 1
ATOM 652 N N . PRO A 1 87 ? 6.201 -4.583 -13.975 1.00 69.38 87 PRO A N 1
ATOM 653 C CA . PRO A 1 87 ? 5.033 -4.730 -14.831 1.00 69.38 87 PRO A CA 1
ATOM 654 C C . PRO A 1 87 ? 5.431 -5.290 -16.201 1.00 69.38 87 PRO A C 1
ATOM 656 O O . PRO A 1 87 ? 6.478 -4.953 -16.751 1.00 69.38 87 PRO A O 1
ATOM 659 N N . VAL A 1 88 ? 4.574 -6.145 -16.758 1.00 65.75 88 VAL A N 1
ATOM 660 C CA . VAL A 1 88 ? 4.771 -6.778 -18.079 1.00 65.75 88 VAL A CA 1
ATOM 661 C C . VAL A 1 88 ? 4.411 -5.868 -19.254 1.00 65.75 88 VAL A C 1
ATOM 663 O O . VAL A 1 88 ? 4.779 -6.142 -20.395 1.00 65.75 88 VAL A O 1
ATOM 666 N N . THR A 1 89 ? 3.696 -4.777 -18.992 1.00 65.19 89 THR A N 1
ATOM 667 C CA . THR A 1 89 ? 3.198 -3.853 -20.012 1.00 65.19 89 THR A CA 1
ATOM 668 C C . THR A 1 89 ? 3.977 -2.547 -20.007 1.00 65.19 89 THR A C 1
ATOM 670 O O . THR A 1 89 ? 4.236 -1.984 -18.946 1.00 65.19 89 THR A O 1
ATOM 673 N N . GLY A 1 90 ? 4.269 -2.021 -21.199 1.00 65.38 90 GLY A N 1
ATOM 674 C CA . GLY A 1 90 ? 4.911 -0.715 -21.347 1.00 65.38 90 GLY A CA 1
ATOM 675 C C . GLY A 1 90 ? 6.424 -0.774 -21.184 1.00 65.38 90 GLY A C 1
ATOM 676 O O . GLY A 1 90 ? 6.987 0.016 -20.442 1.00 65.38 90 GLY A O 1
ATOM 677 N N . MET A 1 91 ? 7.090 -1.701 -21.875 1.00 66.56 91 MET A N 1
ATOM 678 C CA . MET A 1 91 ? 8.548 -1.661 -21.973 1.00 66.56 91 MET A CA 1
ATOM 679 C C . MET A 1 91 ? 8.976 -0.414 -22.746 1.00 66.56 91 MET A C 1
ATOM 681 O O . MET A 1 91 ? 8.483 -0.160 -23.849 1.00 66.56 91 MET A O 1
ATOM 685 N N . TRP A 1 92 ? 9.914 0.334 -22.176 1.00 71.81 92 TRP A N 1
ATOM 686 C CA . TRP A 1 92 ? 10.632 1.384 -22.876 1.00 71.81 92 TRP A CA 1
ATOM 687 C C . TRP A 1 92 ? 12.113 1.042 -22.938 1.00 71.81 92 TRP A C 1
ATOM 689 O O . TRP A 1 92 ? 12.658 0.370 -22.063 1.00 71.81 92 TRP A O 1
ATOM 699 N N . ILE A 1 93 ? 12.761 1.506 -23.997 1.00 73.06 93 ILE A N 1
ATOM 700 C CA . ILE A 1 93 ? 14.212 1.435 -24.134 1.00 73.06 93 ILE A CA 1
ATOM 701 C C . ILE A 1 93 ? 14.732 2.849 -23.984 1.00 73.06 93 ILE A C 1
ATOM 703 O O . ILE A 1 93 ? 14.270 3.724 -24.712 1.00 73.06 93 ILE A O 1
ATOM 707 N N . ASP A 1 94 ? 15.674 3.034 -23.062 1.00 76.44 94 ASP A N 1
ATOM 708 C CA . ASP A 1 94 ? 16.416 4.275 -22.880 1.00 76.44 94 ASP A CA 1
ATOM 709 C C . ASP A 1 94 ? 17.676 4.229 -23.747 1.00 76.44 94 ASP A C 1
ATOM 711 O O . ASP A 1 94 ? 18.571 3.408 -23.535 1.00 76.44 94 ASP A O 1
ATOM 715 N N . ALA A 1 95 ? 17.745 5.106 -24.745 1.00 73.50 95 ALA A N 1
ATOM 716 C CA . ALA A 1 95 ? 18.909 5.215 -25.615 1.00 73.50 95 ALA A CA 1
ATOM 717 C C . ALA A 1 95 ? 19.644 6.535 -25.364 1.00 73.50 95 ALA A C 1
ATOM 719 O O . ALA A 1 95 ? 19.063 7.607 -25.527 1.00 73.50 95 ALA A O 1
ATOM 720 N N . ASN A 1 96 ? 20.918 6.435 -24.976 1.00 76.81 96 ASN A N 1
ATOM 721 C CA . ASN A 1 96 ? 21.777 7.575 -24.667 1.00 76.81 96 ASN A CA 1
ATOM 722 C C . ASN A 1 96 ? 22.499 8.061 -25.927 1.00 76.81 96 ASN A C 1
ATOM 724 O O . ASN A 1 96 ? 23.399 7.387 -26.432 1.00 76.81 96 ASN A O 1
ATOM 728 N N . PHE A 1 97 ? 22.141 9.250 -26.405 1.00 74.75 97 PHE A N 1
ATOM 729 C CA . PHE A 1 97 ? 22.801 9.897 -27.543 1.00 74.75 97 PHE A CA 1
ATOM 730 C C . PHE A 1 97 ? 23.622 11.109 -27.105 1.00 74.75 97 PHE A C 1
ATOM 732 O O . PHE A 1 97 ? 23.325 11.756 -26.097 1.00 74.75 97 PHE A O 1
ATOM 739 N N . LYS A 1 98 ? 24.660 11.437 -27.887 1.00 75.00 98 LYS A N 1
ATOM 740 C CA . LYS A 1 98 ? 25.417 12.681 -27.700 1.00 75.00 98 LYS A CA 1
ATOM 741 C C . LYS A 1 98 ? 24.522 13.868 -28.052 1.00 75.00 98 LYS A C 1
ATOM 743 O O . LYS A 1 98 ? 23.795 13.826 -29.036 1.00 75.00 98 LYS A O 1
ATOM 748 N N . GLU A 1 99 ? 24.631 14.951 -27.296 1.00 70.69 99 GLU A N 1
ATOM 749 C CA . GLU A 1 99 ? 23.823 16.165 -27.476 1.00 70.69 99 GLU A CA 1
ATOM 750 C C . GLU A 1 99 ? 23.926 16.753 -28.897 1.00 70.69 99 GLU A C 1
ATOM 752 O O . GLU A 1 99 ? 22.923 17.139 -29.492 1.00 70.69 99 GLU A O 1
ATOM 757 N N . THR A 1 100 ? 25.113 16.694 -29.512 1.00 73.94 100 THR A N 1
ATOM 758 C CA . THR A 1 100 ? 25.326 17.102 -30.913 1.00 73.94 100 THR A CA 1
ATOM 759 C C . THR A 1 100 ? 24.578 16.233 -31.925 1.00 73.94 100 THR A C 1
ATOM 761 O O . THR A 1 100 ? 24.249 16.699 -33.012 1.00 73.94 100 THR A O 1
ATOM 764 N N . GLN A 1 101 ? 24.283 14.978 -31.582 1.00 69.69 101 GLN A N 1
ATOM 765 C CA . GLN A 1 101 ? 23.526 14.049 -32.423 1.00 69.69 101 GLN A CA 1
ATOM 766 C C . GLN A 1 101 ? 22.011 14.218 -32.253 1.00 69.69 101 GLN A C 1
ATOM 768 O O . GLN A 1 101 ? 21.250 13.714 -33.076 1.00 69.69 101 GLN A O 1
ATOM 773 N N . LEU A 1 102 ? 21.565 14.951 -31.227 1.00 71.06 102 LEU A N 1
ATOM 774 C CA . LEU A 1 102 ? 20.147 15.192 -30.984 1.00 71.06 102 LEU A CA 1
ATOM 775 C C . LEU A 1 102 ? 19.549 16.343 -31.775 1.00 71.06 102 LEU A C 1
ATOM 777 O O . LEU A 1 102 ? 18.337 16.361 -31.963 1.00 71.06 102 LEU A O 1
ATOM 781 N N . ALA A 1 103 ? 20.372 17.280 -32.250 1.00 71.69 103 ALA A N 1
ATOM 782 C CA . ALA A 1 103 ? 19.900 18.446 -32.997 1.00 71.69 103 ALA A CA 1
ATOM 783 C C . ALA A 1 103 ? 19.032 18.066 -34.215 1.00 71.69 103 ALA A C 1
ATOM 785 O O . ALA A 1 103 ? 18.148 18.819 -34.611 1.00 71.69 103 ALA A O 1
ATOM 786 N N . ASN A 1 104 ? 19.250 16.870 -34.774 1.00 75.19 104 ASN A N 1
ATOM 787 C CA . ASN A 1 104 ? 18.536 16.362 -35.944 1.00 75.19 104 ASN A CA 1
ATOM 788 C C . ASN A 1 104 ? 17.413 15.364 -35.606 1.00 75.19 104 ASN A C 1
ATOM 790 O O . ASN A 1 104 ? 16.811 14.799 -36.519 1.00 75.19 104 ASN A O 1
ATOM 794 N N . MET A 1 105 ? 17.135 15.114 -34.324 1.00 74.94 105 MET A N 1
ATOM 795 C CA . MET A 1 105 ? 16.187 14.093 -33.879 1.00 74.94 105 MET A CA 1
ATOM 796 C C . MET A 1 105 ? 14.847 14.709 -33.473 1.00 74.94 105 MET A C 1
ATOM 798 O O . MET A 1 105 ? 14.801 15.738 -32.800 1.00 74.94 105 MET A O 1
ATOM 802 N N . ARG A 1 106 ? 13.739 14.076 -33.875 1.00 76.06 106 ARG A N 1
ATOM 803 C CA . ARG A 1 106 ? 12.380 14.572 -33.601 1.00 76.06 106 ARG A CA 1
ATOM 804 C C . ARG A 1 106 ? 11.533 13.534 -32.869 1.00 76.06 106 ARG A C 1
ATOM 806 O O . ARG A 1 106 ? 11.663 12.330 -33.091 1.00 76.06 106 ARG A O 1
ATOM 813 N N . ILE A 1 107 ? 10.632 14.015 -32.014 1.00 79.19 107 ILE A N 1
ATOM 814 C CA . ILE A 1 107 ? 9.591 13.185 -31.395 1.00 79.19 107 ILE A CA 1
ATOM 815 C C . ILE A 1 107 ? 8.677 12.655 -32.512 1.00 79.19 107 ILE A C 1
ATOM 817 O O . ILE A 1 107 ? 8.351 13.382 -33.449 1.00 79.19 107 ILE A O 1
ATOM 821 N N . GLY A 1 108 ? 8.311 11.377 -32.442 1.00 74.44 108 GLY A N 1
ATOM 822 C CA . GLY A 1 108 ? 7.520 10.664 -33.449 1.00 74.44 108 GLY A CA 1
ATOM 823 C C . GLY A 1 108 ? 8.334 10.051 -34.593 1.00 74.44 108 GLY A C 1
ATOM 824 O O . GLY A 1 108 ? 7.772 9.345 -35.425 1.00 74.44 108 GLY A O 1
ATOM 825 N N . GLN A 1 109 ? 9.652 10.272 -34.644 1.00 76.06 109 GLN A N 1
ATOM 826 C CA . GLN A 1 109 ? 10.499 9.686 -35.682 1.00 76.06 109 GLN A CA 1
ATOM 827 C C . GLN A 1 109 ? 10.560 8.150 -35.541 1.00 76.06 109 GLN A C 1
ATOM 829 O O . GLN A 1 109 ? 10.767 7.659 -34.422 1.00 76.06 109 GLN A O 1
ATOM 834 N N . PRO A 1 110 ? 10.404 7.386 -36.645 1.00 74.12 110 PRO A N 1
ATOM 835 C CA . PRO A 1 110 ? 10.516 5.936 -36.609 1.00 74.12 110 PRO A CA 1
ATOM 836 C C . PRO A 1 110 ? 11.956 5.517 -36.297 1.00 74.12 110 PRO A C 1
ATOM 838 O O . PRO A 1 110 ? 12.913 6.023 -36.887 1.00 74.12 110 PRO A O 1
ATOM 841 N N . ALA A 1 111 ? 12.101 4.569 -35.380 1.00 71.44 111 ALA A N 1
ATOM 842 C CA . ALA A 1 111 ? 13.367 4.024 -34.927 1.00 71.44 111 ALA A CA 1
ATOM 843 C C . ALA A 1 111 ? 13.393 2.507 -35.134 1.00 71.44 111 ALA A C 1
ATOM 845 O O . ALA A 1 111 ? 12.405 1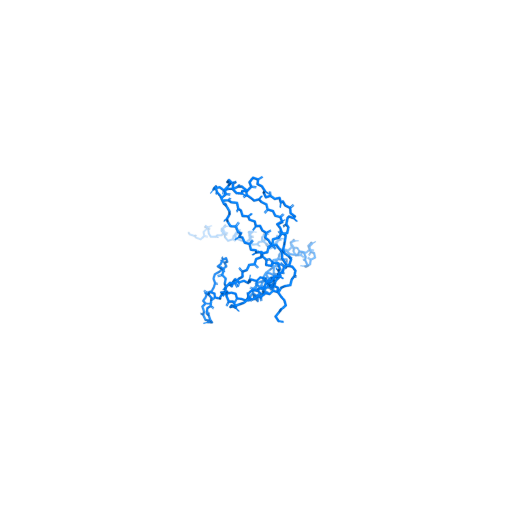.799 -34.930 1.00 71.44 111 ALA A O 1
ATOM 846 N N . LYS A 1 112 ? 14.559 2.001 -35.535 1.00 74.56 112 LYS A N 1
ATOM 847 C CA . LYS A 1 112 ? 14.809 0.577 -35.744 1.00 74.56 112 LYS A CA 1
ATOM 848 C C . LYS A 1 112 ? 15.828 0.118 -34.715 1.00 74.56 112 LYS A C 1
ATOM 850 O O . LYS A 1 112 ? 16.985 0.521 -34.762 1.00 74.56 112 LYS A O 1
ATOM 855 N N . ILE A 1 113 ? 15.380 -0.714 -33.784 1.00 73.88 113 ILE A N 1
ATOM 856 C CA . ILE A 1 113 ? 16.216 -1.269 -32.720 1.00 73.88 113 ILE A CA 1
ATOM 857 C C . ILE A 1 113 ? 16.690 -2.649 -33.161 1.00 73.88 113 ILE A C 1
ATOM 859 O O . ILE A 1 113 ? 15.943 -3.382 -33.799 1.00 73.88 113 ILE A O 1
ATOM 863 N N . THR A 1 114 ? 17.943 -2.985 -32.867 1.00 73.38 114 THR A N 1
ATOM 864 C CA . THR A 1 114 ? 18.488 -4.335 -33.049 1.00 73.38 114 THR A CA 1
ATOM 865 C C . THR A 1 114 ? 19.013 -4.804 -31.699 1.00 73.38 114 THR A C 1
ATOM 867 O O . THR A 1 114 ? 19.695 -4.045 -31.017 1.00 73.38 114 THR A O 1
ATOM 870 N N . THR A 1 115 ? 18.658 -6.023 -31.297 1.00 70.06 115 THR A N 1
ATOM 871 C CA . THR A 1 115 ? 19.040 -6.599 -30.003 1.00 70.06 115 THR A CA 1
ATOM 872 C C . THR A 1 115 ? 19.922 -7.823 -30.219 1.00 70.06 115 THR A C 1
ATOM 874 O O . THR A 1 115 ? 19.554 -8.719 -30.977 1.00 70.06 115 THR A O 1
ATOM 877 N N . ASP A 1 116 ? 21.045 -7.888 -29.506 1.00 69.12 116 ASP A N 1
ATOM 878 C CA . ASP A 1 116 ? 22.018 -8.981 -29.646 1.00 69.12 116 ASP A CA 1
ATOM 879 C C . ASP A 1 116 ? 21.682 -10.211 -28.783 1.00 69.12 116 ASP A C 1
ATOM 881 O O . ASP A 1 116 ? 22.184 -11.303 -29.035 1.00 69.12 116 ASP A O 1
ATOM 885 N N . PHE A 1 117 ? 20.775 -10.071 -27.807 1.00 63.84 117 PHE A N 1
ATOM 886 C CA . PHE A 1 117 ? 20.406 -11.130 -26.854 1.00 63.84 117 PHE A CA 1
ATOM 887 C C . PHE A 1 117 ? 19.869 -12.421 -27.494 1.00 63.84 117 PHE A C 1
ATOM 889 O O . PHE A 1 117 ? 20.090 -13.494 -26.945 1.00 63.84 117 PHE A O 1
ATOM 896 N N . TYR A 1 118 ? 19.178 -12.341 -28.635 1.00 58.81 118 TYR A N 1
ATOM 897 C CA . TYR A 1 118 ? 18.558 -13.505 -29.293 1.00 58.81 118 TYR A CA 1
ATOM 898 C C . TYR A 1 118 ? 19.182 -13.851 -30.651 1.00 58.81 118 TYR A C 1
ATOM 900 O O . TYR A 1 118 ? 18.584 -14.550 -31.466 1.00 58.81 118 TYR A O 1
ATOM 908 N N . GLY A 1 119 ? 20.396 -13.371 -30.925 1.00 53.00 119 GLY A N 1
ATOM 909 C CA . GLY A 1 119 ? 21.199 -13.843 -32.053 1.00 53.00 119 GLY A CA 1
ATOM 910 C C . GLY A 1 119 ? 20.693 -13.508 -33.461 1.00 53.00 119 GLY A C 1
ATOM 911 O O . GLY A 1 119 ? 21.442 -13.752 -34.398 1.00 53.00 119 GLY A O 1
ATOM 912 N N . LYS A 1 120 ? 19.499 -12.931 -33.665 1.00 55.75 120 LYS A N 1
ATOM 913 C CA . LYS A 1 120 ? 19.012 -12.470 -34.981 1.00 55.75 120 LYS A CA 1
ATOM 914 C C . LYS A 1 120 ? 17.934 -11.381 -34.848 1.00 55.75 120 LYS A C 1
ATOM 916 O O . LYS A 1 120 ? 16.822 -11.638 -34.408 1.00 55.75 120 LYS A O 1
ATOM 921 N N . LYS A 1 121 ? 18.308 -10.171 -35.287 1.00 60.00 121 LYS A N 1
ATOM 922 C CA . LYS A 1 121 ? 17.498 -9.048 -35.809 1.00 60.00 121 LYS A CA 1
ATOM 923 C C . LYS A 1 121 ? 15.971 -9.177 -35.667 1.00 60.00 121 LYS A C 1
ATOM 925 O O . LYS A 1 121 ? 15.311 -9.727 -36.544 1.00 60.00 121 LYS A O 1
ATOM 930 N N . SER A 1 122 ? 15.409 -8.522 -34.659 1.00 56.41 122 SER A N 1
ATOM 931 C CA . SER A 1 122 ? 13.987 -8.174 -34.614 1.00 56.41 122 SER A CA 1
ATOM 932 C C . SER A 1 122 ? 13.795 -6.709 -35.018 1.00 56.41 122 SER A C 1
ATOM 934 O O . SER A 1 122 ? 14.441 -5.811 -34.490 1.00 56.41 122 SER A O 1
ATOM 936 N N . TYR A 1 123 ? 12.920 -6.470 -35.995 1.00 59.31 123 TYR A N 1
ATOM 937 C CA . TYR A 1 123 ? 12.560 -5.141 -36.485 1.00 59.31 123 TYR A CA 1
ATOM 938 C C . TYR A 1 123 ? 11.106 -4.877 -36.124 1.00 59.31 123 TYR A C 1
ATOM 940 O O . TYR A 1 123 ? 10.203 -5.295 -36.840 1.00 59.31 123 TYR A O 1
ATOM 948 N N . LEU A 1 124 ? 10.881 -4.214 -34.996 1.00 59.38 124 LEU A N 1
ATOM 949 C CA . LEU A 1 124 ? 9.558 -3.694 -34.662 1.00 59.38 124 LEU A CA 1
ATOM 950 C C . LEU A 1 124 ? 9.500 -2.205 -35.036 1.00 59.38 124 LEU A C 1
ATOM 952 O O . LEU A 1 124 ? 10.541 -1.539 -35.024 1.00 59.38 124 LEU A O 1
ATOM 956 N N . PRO A 1 125 ? 8.327 -1.680 -35.430 1.00 62.72 125 PRO A N 1
ATOM 957 C CA . PRO A 1 125 ? 8.153 -0.258 -35.669 1.00 62.72 125 PRO A CA 1
ATOM 958 C C . PRO A 1 125 ? 8.127 0.446 -34.318 1.00 62.72 125 PRO A C 1
ATOM 960 O O . PRO A 1 125 ? 7.139 0.391 -33.589 1.00 62.72 125 PRO A O 1
ATOM 963 N N . TRP A 1 126 ? 9.237 1.082 -33.977 1.00 68.81 126 TRP A N 1
ATOM 964 C CA . TRP A 1 126 ? 9.321 1.868 -32.766 1.00 68.81 126 TRP A CA 1
ATOM 965 C C . TRP A 1 126 ? 9.287 3.363 -33.080 1.00 68.81 126 TRP A C 1
ATOM 967 O O . TRP A 1 126 ? 9.722 3.776 -34.154 1.00 68.81 126 TRP A O 1
ATOM 977 N N . SER A 1 127 ? 8.824 4.190 -32.143 1.00 72.25 127 SER A N 1
ATOM 978 C CA . SER A 1 127 ? 8.826 5.651 -32.293 1.00 72.25 127 SER A CA 1
ATOM 979 C C . SER A 1 127 ? 9.439 6.351 -31.086 1.00 72.25 127 SER A C 1
ATOM 981 O O . SER A 1 127 ? 9.208 5.960 -29.939 1.00 72.25 127 SER A O 1
ATOM 983 N N . CYS A 1 128 ? 10.181 7.430 -31.339 1.00 71.50 128 CYS A N 1
ATOM 984 C CA . CYS A 1 128 ? 10.638 8.332 -30.285 1.00 71.50 128 CYS A CA 1
ATOM 985 C C . CYS A 1 128 ? 9.430 8.997 -29.604 1.00 71.50 128 CYS A C 1
ATOM 987 O O . CYS A 1 128 ? 8.688 9.726 -30.257 1.00 71.50 128 CYS A O 1
ATOM 989 N N . THR A 1 129 ? 9.219 8.754 -28.308 1.00 73.00 129 THR A N 1
ATOM 990 C CA . THR A 1 129 ? 8.066 9.308 -27.569 1.00 73.00 129 THR A CA 1
ATOM 991 C C . THR A 1 129 ? 8.432 10.576 -26.790 1.00 73.00 129 THR A C 1
ATOM 993 O O . THR A 1 129 ? 7.578 11.427 -26.558 1.00 73.00 129 THR A O 1
ATOM 996 N N . GLY A 1 130 ? 9.703 10.748 -26.415 1.00 69.38 130 GLY A N 1
ATOM 997 C CA . GLY A 1 130 ? 10.147 11.903 -25.640 1.00 69.38 130 GLY A CA 1
ATOM 998 C C . GLY A 1 130 ? 11.661 12.071 -25.630 1.00 69.38 130 GLY A C 1
ATOM 999 O O . GLY A 1 130 ? 12.405 11.108 -25.815 1.00 69.38 130 GLY A O 1
ATOM 1000 N N . ILE A 1 131 ? 12.087 13.317 -25.415 1.00 72.00 131 ILE A N 1
ATOM 1001 C CA . ILE A 1 131 ? 13.483 13.734 -25.285 1.00 72.00 131 ILE A CA 1
ATOM 1002 C C . ILE A 1 131 ? 13.623 14.452 -23.942 1.00 72.00 131 ILE A C 1
ATOM 1004 O O . ILE A 1 131 ? 12.899 15.410 -23.670 1.00 72.00 131 ILE A O 1
ATOM 1008 N N . ARG A 1 132 ? 14.549 13.993 -23.096 1.00 67.00 132 ARG A N 1
ATOM 1009 C CA . ARG A 1 132 ? 14.862 14.627 -21.805 1.00 67.00 132 ARG A CA 1
ATOM 1010 C C . ARG A 1 132 ? 16.260 15.233 -21.847 1.00 67.00 132 ARG A C 1
ATOM 1012 O O . ARG A 1 132 ? 17.205 14.530 -22.186 1.00 67.00 132 ARG A O 1
ATOM 1019 N N . TYR A 1 133 ? 16.382 16.499 -21.453 1.00 64.25 133 TYR A N 1
ATOM 1020 C CA . TYR A 1 133 ? 17.658 17.210 -21.356 1.00 64.25 133 TYR A CA 1
ATOM 1021 C C . TYR A 1 133 ? 18.147 17.204 -19.903 1.00 64.25 133 TYR A C 1
ATOM 1023 O O . TYR A 1 133 ? 17.553 17.848 -19.040 1.00 64.25 133 TYR A O 1
ATOM 1031 N N . GLY A 1 134 ? 19.216 16.458 -19.621 1.00 56.72 134 GLY A N 1
ATOM 1032 C CA . GLY A 1 134 ? 19.872 16.446 -18.313 1.00 56.72 134 GLY A CA 1
ATOM 1033 C C . GLY A 1 134 ? 21.272 15.837 -18.397 1.00 56.72 134 GLY A C 1
ATOM 1034 O O . GLY A 1 134 ? 21.462 14.783 -18.992 1.00 56.72 134 GLY A O 1
ATOM 1035 N N . ASN A 1 135 ? 22.268 16.506 -17.813 1.00 49.50 135 ASN A N 1
ATOM 1036 C CA . ASN A 1 135 ? 23.647 16.017 -17.659 1.00 49.50 135 ASN A CA 1
ATOM 1037 C C . ASN A 1 135 ? 24.335 15.521 -18.953 1.00 49.50 135 ASN A C 1
ATOM 1039 O O . ASN A 1 135 ? 24.973 14.469 -18.948 1.00 49.50 135 ASN A O 1
ATOM 1043 N N . ARG A 1 136 ? 24.242 16.284 -20.059 1.00 45.53 136 ARG A N 1
ATOM 1044 C CA . ARG A 1 136 ? 24.858 15.960 -21.373 1.00 45.53 136 ARG A CA 1
ATOM 1045 C C . ARG A 1 136 ? 24.434 14.604 -21.965 1.00 45.53 136 ARG A C 1
ATOM 1047 O O . ARG A 1 136 ? 25.097 14.090 -22.867 1.00 45.53 136 ARG A O 1
ATOM 1054 N N . GLN A 1 137 ? 23.345 14.021 -21.472 1.00 46.19 137 GLN A N 1
ATOM 1055 C CA . GLN A 1 137 ? 22.755 12.799 -21.998 1.00 46.19 137 GLN A CA 1
ATOM 1056 C C . GLN A 1 137 ? 21.302 13.072 -22.345 1.00 46.19 137 GLN A C 1
ATOM 1058 O O . GLN A 1 137 ? 20.571 13.732 -21.609 1.00 46.19 137 GLN A O 1
ATOM 1063 N N . CYS A 1 138 ? 20.896 12.576 -23.502 1.00 48.41 138 CYS A N 1
ATOM 1064 C CA . CYS A 1 138 ? 19.512 12.618 -23.919 1.00 48.41 138 CYS A CA 1
ATOM 1065 C C . CYS A 1 138 ? 19.014 11.194 -24.038 1.00 48.41 138 CYS A C 1
ATOM 1067 O O . CYS A 1 138 ? 19.620 10.381 -24.738 1.00 48.41 138 CYS A O 1
ATOM 1069 N N . ILE A 1 139 ? 17.930 10.931 -23.319 1.00 53.53 139 ILE A N 1
ATOM 1070 C CA . ILE A 1 139 ? 17.272 9.636 -23.264 1.00 53.53 139 ILE A CA 1
ATOM 1071 C C . ILE A 1 139 ? 16.113 9.683 -24.249 1.00 53.53 139 ILE A C 1
ATOM 1073 O O . ILE A 1 139 ? 15.211 10.512 -24.097 1.00 53.53 139 ILE A O 1
ATOM 1077 N N . LEU A 1 140 ? 16.141 8.803 -25.247 1.00 57.50 140 LEU A N 1
ATOM 1078 C CA . LEU A 1 140 ? 14.945 8.501 -26.023 1.00 57.50 140 LEU A CA 1
ATOM 1079 C C . LEU A 1 140 ? 14.161 7.437 -25.296 1.00 57.50 140 LEU A C 1
ATOM 1081 O O . LEU A 1 140 ? 14.702 6.367 -25.055 1.00 57.50 140 LEU A O 1
ATOM 1085 N N . THR A 1 141 ? 12.896 7.718 -25.015 1.00 57.97 141 THR A N 1
ATOM 1086 C CA . THR A 1 141 ? 11.945 6.702 -24.573 1.00 57.97 141 THR A CA 1
ATOM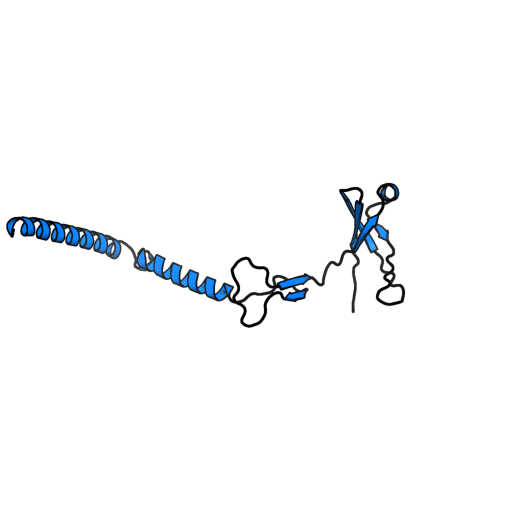 1087 C C . THR A 1 141 ? 11.272 6.135 -25.809 1.00 57.97 141 THR A C 1
ATOM 1089 O O . THR A 1 141 ? 10.503 6.826 -26.491 1.00 57.97 141 THR A O 1
ATOM 1092 N N . ILE A 1 142 ? 11.599 4.887 -26.123 1.00 60.09 142 ILE A N 1
ATOM 1093 C CA . ILE A 1 142 ? 11.044 4.208 -27.282 1.00 60.09 142 ILE A CA 1
ATOM 1094 C C . ILE A 1 142 ? 9.987 3.204 -26.815 1.00 60.09 142 ILE A C 1
ATOM 1096 O O . ILE A 1 142 ? 10.314 2.255 -26.108 1.00 60.09 142 ILE A O 1
ATOM 1100 N N . THR A 1 143 ? 8.727 3.423 -27.195 1.00 59.22 143 THR A N 1
ATOM 1101 C CA . THR A 1 143 ? 7.612 2.514 -26.891 1.00 59.22 143 THR A CA 1
ATOM 1102 C C . THR A 1 143 ? 7.291 1.655 -28.110 1.00 59.22 143 THR A C 1
ATOM 1104 O O . THR A 1 143 ? 7.289 2.132 -29.245 1.00 59.22 143 THR A O 1
ATOM 1107 N N . GLY A 1 144 ? 7.080 0.362 -27.877 1.00 54.44 144 GLY A N 1
ATOM 1108 C CA . GLY A 1 144 ? 6.784 -0.620 -28.914 1.00 54.44 144 GLY A CA 1
ATOM 1109 C C . GLY A 1 144 ? 5.641 -1.502 -28.453 1.00 54.44 144 GLY A C 1
ATOM 1110 O O . GLY A 1 144 ? 5.686 -2.107 -27.381 1.00 54.44 144 GLY A O 1
ATOM 1111 N N . THR A 1 145 ? 4.586 -1.555 -29.252 1.00 47.31 145 THR A N 1
ATOM 1112 C CA . THR A 1 145 ? 3.455 -2.444 -29.022 1.00 47.31 145 THR A CA 1
ATOM 1113 C C . THR A 1 145 ? 3.803 -3.829 -29.568 1.00 47.31 145 THR A C 1
ATOM 1115 O O . THR A 1 145 ? 3.849 -4.033 -30.775 1.00 47.31 145 THR A O 1
ATOM 1118 N N . LYS A 1 146 ? 4.012 -4.771 -28.636 1.00 38.41 146 LYS A N 1
ATOM 1119 C CA . LYS A 1 146 ? 4.253 -6.226 -28.779 1.00 38.41 146 LYS A CA 1
ATOM 1120 C C . LYS A 1 146 ? 5.713 -6.684 -28.679 1.00 38.41 146 LYS A C 1
ATOM 1122 O O . LYS A 1 146 ? 6.407 -6.825 -29.678 1.00 38.41 146 LYS A O 1
ATOM 1127 N N . CYS A 1 147 ? 6.077 -7.141 -27.482 1.00 38.12 147 CYS A N 1
ATOM 1128 C CA . CYS A 1 147 ? 6.671 -8.473 -27.363 1.00 38.12 147 CYS A CA 1
ATOM 1129 C C . CYS A 1 147 ? 5.530 -9.439 -27.026 1.00 38.12 147 CYS A C 1
ATOM 1131 O O . CYS A 1 147 ? 5.046 -9.449 -25.897 1.00 38.12 147 CYS A O 1
ATOM 1133 N N . GLN A 1 148 ? 5.050 -10.185 -28.020 1.00 31.80 148 GLN A N 1
ATOM 1134 C CA . GLN A 1 148 ? 4.337 -11.434 -27.754 1.00 31.80 148 GLN A CA 1
ATOM 1135 C C . GLN A 1 148 ? 5.407 -12.526 -27.696 1.00 31.80 148 GLN A C 1
ATOM 1137 O O . GLN A 1 148 ? 6.238 -12.586 -28.602 1.00 31.80 148 GLN A O 1
ATOM 1142 N N . TRP A 1 149 ? 5.424 -13.284 -26.598 1.00 34.31 149 TRP A N 1
ATOM 1143 C CA . TRP A 1 149 ? 6.203 -14.517 -26.477 1.00 34.31 149 TRP A CA 1
ATOM 1144 C C . TRP A 1 149 ? 5.627 -15.591 -27.397 1.00 34.31 149 TRP A C 1
ATOM 1146 O O . TRP A 1 149 ? 4.381 -15.615 -27.538 1.00 34.31 149 TRP A O 1
#

Radius of gyration: 34.31 Å; Cα contacts (8 Å, |Δi|>4): 139; chains: 1; bounding box: 53×36×102 Å

Organism: Proteus mirabilis (NCBI:txid584)

pLDDT: mean 74.21, std 13.02, range [31.8, 94.31]

Sequence (149 aa):
MQEKLLPRAKAALDVAKEQYNANQAIILTTPIAQQPSVLQAATEVRNAWLALQRTKILSPAEGYVSRRSVQVGAQVAPGKPLMAVVPVTGMWIDANFKETQLANMRIGQPAKITTDFYGKKSYLPWSCTGIRYGNRQCILTITGTKCQW

Solvent-accessible surface area (backbone atoms only — not comparable to full-atom values): 9377 Å² total; per-residue (Å²): 124,69,78,69,47,55,61,52,54,49,51,52,50,52,54,53,49,52,52,48,53,53,54,48,53,55,60,73,77,37,59,72,82,71,28,68,69,48,47,48,53,54,48,51,51,53,49,53,51,52,54,58,56,66,70,62,83,73,77,94,64,75,53,47,78,76,43,72,78,64,58,93,91,63,89,80,63,92,91,63,83,49,64,44,72,44,63,80,71,83,64,65,48,79,45,82,43,55,62,84,68,45,79,83,59,55,76,65,42,80,42,80,58,73,57,75,92,75,80,63,75,54,82,58,88,24,30,30,71,44,80,46,91,56,92,80,38,32,42,33,40,32,50,56,94,74,86,78,133

Secondary structure (DSSP, 8-state):
-GGGHHHHHHHHHHHHHHHHHHHHHHHHHS-GGG-HHHHHHHHHHHHHHHHHHTTS---SSSEEEEEE---TT----TT---EEEEESS--EEEEEE-HHHHTT--TT-EE----STTSS-----EEEEEEEEETTEEEEEEE-S----

Mean predicted aligned error: 15.67 Å